Protein AF-A0A6I5X4B5-F1 (afdb_monomer)

Structure (mmCIF, N/CA/C/O backbone):
data_AF-A0A6I5X4B5-F1
#
_entry.id   AF-A0A6I5X4B5-F1
#
loop_
_atom_site.group_PDB
_atom_site.id
_atom_site.type_symbol
_atom_site.label_atom_id
_atom_site.label_alt_id
_atom_site.label_comp_id
_atom_site.label_asym_id
_atom_site.label_entity_id
_atom_site.label_seq_id
_atom_site.pdbx_PDB_ins_code
_atom_site.Cartn_x
_atom_site.Cartn_y
_atom_site.Cartn_z
_atom_site.occupancy
_atom_site.B_iso_or_equiv
_atom_site.auth_seq_id
_atom_site.auth_comp_id
_atom_site.auth_asym_id
_atom_site.auth_atom_id
_atom_site.pdbx_PDB_model_num
ATOM 1 N N . MET A 1 1 ? 14.416 -1.862 -34.587 1.00 41.50 1 MET A N 1
ATOM 2 C CA . MET A 1 1 ? 13.813 -1.229 -33.392 1.00 41.50 1 MET A CA 1
ATOM 3 C C . MET A 1 1 ? 13.678 -2.253 -32.259 1.00 41.50 1 MET A C 1
ATOM 5 O O . MET A 1 1 ? 12.590 -2.757 -32.017 1.00 41.50 1 MET A O 1
ATOM 9 N N . ARG A 1 2 ? 14.788 -2.630 -31.609 1.00 45.62 2 ARG A N 1
ATOM 10 C CA . ARG A 1 2 ? 14.812 -3.549 -30.447 1.00 45.62 2 ARG A CA 1
ATOM 11 C C . ARG A 1 2 ? 15.812 -3.084 -29.377 1.00 45.62 2 ARG A C 1
ATOM 13 O O . ARG A 1 2 ? 16.414 -3.888 -28.686 1.00 45.62 2 ARG A O 1
ATOM 20 N N . GLU A 1 3 ? 15.954 -1.776 -29.225 1.00 44.91 3 GLU A N 1
ATOM 21 C CA . GLU A 1 3 ? 16.582 -1.167 -28.053 1.00 44.91 3 GLU A CA 1
ATOM 22 C C . GLU A 1 3 ? 15.458 -0.668 -27.151 1.00 44.91 3 GLU A C 1
ATOM 24 O O . GLU A 1 3 ? 15.124 0.510 -27.118 1.00 44.91 3 GLU A O 1
ATOM 29 N N . LEU A 1 4 ? 14.829 -1.586 -26.414 1.00 52.38 4 LEU A N 1
ATOM 30 C CA . LEU A 1 4 ? 14.247 -1.215 -25.125 1.00 52.38 4 LEU A CA 1
ATOM 31 C C . LEU A 1 4 ? 15.406 -1.179 -24.136 1.00 52.38 4 LEU A C 1
ATOM 33 O O . LEU A 1 4 ? 15.620 -2.094 -23.346 1.00 52.38 4 LEU A O 1
ATOM 37 N N . GLU A 1 5 ? 16.208 -0.139 -24.343 1.00 45.56 5 GLU A N 1
ATOM 38 C CA . GLU A 1 5 ? 16.986 0.607 -23.374 1.00 45.56 5 GLU A CA 1
ATOM 39 C C . GLU A 1 5 ? 16.764 0.078 -21.951 1.00 45.56 5 GLU A C 1
ATOM 41 O O . GLU A 1 5 ? 15.718 0.288 -21.330 1.00 45.56 5 GLU A O 1
ATOM 46 N N . HIS A 1 6 ? 17.760 -0.644 -21.443 1.00 50.62 6 HIS A N 1
ATOM 47 C CA . HIS A 1 6 ? 17.905 -0.990 -20.036 1.00 50.62 6 HIS A CA 1
ATOM 48 C C . HIS A 1 6 ? 18.146 0.309 -19.248 1.00 50.62 6 HIS A C 1
ATOM 50 O O . HIS A 1 6 ? 19.241 0.547 -18.745 1.00 50.62 6 HIS A O 1
ATOM 56 N N . ARG A 1 7 ? 17.158 1.217 -19.222 1.00 54.94 7 ARG A N 1
ATOM 57 C CA . ARG A 1 7 ? 17.302 2.516 -18.569 1.00 54.94 7 ARG A CA 1
ATOM 58 C C . ARG A 1 7 ? 17.476 2.275 -17.075 1.00 54.94 7 ARG A C 1
ATOM 60 O O . ARG A 1 7 ? 16.557 1.712 -16.468 1.00 54.94 7 ARG A O 1
ATOM 67 N N . PRO A 1 8 ? 18.578 2.727 -16.456 1.00 52.75 8 PRO A N 1
ATOM 68 C CA . PRO A 1 8 ? 18.774 2.625 -15.008 1.00 52.75 8 PRO A CA 1
ATOM 69 C C . PRO A 1 8 ? 17.615 3.269 -14.223 1.00 52.75 8 PRO A C 1
ATOM 71 O O . PRO A 1 8 ? 17.262 2.801 -13.138 1.00 52.75 8 PRO A O 1
ATOM 74 N N . ASP A 1 9 ? 16.930 4.242 -14.831 1.00 58.91 9 ASP A N 1
ATOM 75 C CA . ASP A 1 9 ? 15.721 4.882 -14.307 1.00 58.91 9 ASP A CA 1
ATOM 76 C C . ASP A 1 9 ? 14.581 3.892 -14.030 1.00 5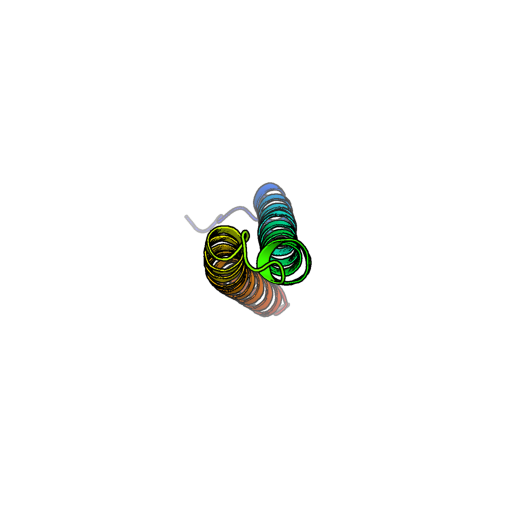8.91 9 ASP A C 1
ATOM 78 O O . ASP A 1 9 ? 13.838 4.059 -13.066 1.00 58.91 9 ASP A O 1
ATOM 82 N N . THR A 1 10 ? 14.445 2.817 -14.819 1.00 64.25 10 THR A N 1
ATOM 83 C CA . THR A 1 10 ? 13.379 1.816 -14.616 1.00 64.25 10 THR A CA 1
ATOM 84 C C . THR A 1 10 ? 13.619 0.941 -13.386 1.00 64.25 10 THR A C 1
ATOM 86 O O . THR A 1 10 ? 12.665 0.559 -12.702 1.00 64.25 10 THR A O 1
ATOM 89 N N . ALA A 1 11 ? 14.881 0.660 -13.047 1.00 67.62 11 ALA A N 1
ATOM 90 C CA . ALA A 1 11 ? 15.229 -0.071 -11.831 1.00 67.62 11 ALA A CA 1
ATOM 91 C C . ALA A 1 11 ? 15.018 0.796 -10.579 1.00 67.62 11 ALA A C 1
ATOM 93 O O . ALA A 1 11 ? 14.441 0.316 -9.598 1.00 67.62 11 ALA A O 1
ATOM 94 N N . ALA A 1 12 ? 15.422 2.069 -10.634 1.00 73.81 12 ALA A N 1
ATOM 95 C CA . ALA A 1 12 ? 15.189 3.038 -9.566 1.00 73.81 12 ALA A CA 1
ATOM 96 C C . ALA A 1 12 ? 13.688 3.306 -9.354 1.00 73.81 12 ALA A C 1
ATOM 98 O O . ALA A 1 12 ? 13.214 3.251 -8.219 1.00 73.81 12 ALA A O 1
ATOM 99 N N . ALA A 1 13 ? 12.919 3.490 -10.433 1.00 72.56 13 ALA A N 1
ATOM 100 C CA . ALA A 1 13 ? 11.468 3.669 -10.379 1.00 72.56 13 ALA A CA 1
ATOM 101 C C . ALA A 1 13 ? 10.752 2.437 -9.805 1.00 72.56 13 ALA A C 1
ATOM 103 O O . ALA A 1 13 ? 9.846 2.575 -8.985 1.00 72.56 13 ALA A O 1
ATOM 104 N N . GLY A 1 14 ? 11.187 1.226 -10.171 1.00 72.50 14 GLY A N 1
ATOM 105 C CA . GLY A 1 14 ? 10.656 -0.010 -9.595 1.00 72.50 14 GLY A CA 1
ATOM 106 C C . GLY A 1 14 ? 10.929 -0.133 -8.093 1.00 72.50 14 GLY A C 1
ATOM 107 O O . GLY A 1 14 ? 10.048 -0.545 -7.339 1.00 72.50 14 GLY A O 1
ATOM 108 N N . ASN A 1 15 ? 12.124 0.261 -7.641 1.00 79.06 15 ASN A N 1
ATOM 109 C CA . ASN A 1 15 ? 12.470 0.270 -6.219 1.00 79.06 15 ASN A CA 1
ATOM 110 C C . ASN A 1 15 ? 11.684 1.336 -5.440 1.00 79.06 15 ASN A C 1
ATOM 112 O O . ASN A 1 15 ? 11.142 1.045 -4.376 1.00 79.06 15 ASN A O 1
ATOM 116 N N . ALA A 1 16 ? 11.564 2.547 -5.988 1.00 79.50 16 ALA A N 1
ATOM 117 C CA . ALA A 1 16 ? 10.762 3.615 -5.398 1.00 79.50 16 ALA A CA 1
ATOM 118 C C . ALA A 1 16 ? 9.285 3.209 -5.278 1.00 79.50 16 ALA A C 1
ATOM 120 O O . ALA A 1 16 ? 8.670 3.423 -4.235 1.00 79.50 16 ALA A O 1
ATOM 121 N N . LEU A 1 17 ? 8.733 2.551 -6.302 1.00 78.25 17 LEU A N 1
ATOM 122 C CA . LEU A 1 17 ? 7.358 2.057 -6.283 1.00 78.25 17 LEU A CA 1
ATOM 123 C C . LEU A 1 17 ? 7.137 1.013 -5.177 1.00 78.25 17 LEU A C 1
ATOM 125 O O . LEU A 1 17 ? 6.117 1.072 -4.491 1.00 78.25 17 LEU A O 1
ATOM 129 N N . LEU A 1 18 ? 8.086 0.093 -4.964 1.00 79.12 18 LEU A N 1
ATOM 130 C CA . LEU A 1 18 ? 8.030 -0.892 -3.874 1.00 79.12 18 LEU A CA 1
ATOM 131 C C . LEU A 1 18 ? 8.076 -0.226 -2.496 1.00 79.12 18 LEU A C 1
ATOM 133 O O . LEU A 1 18 ? 7.281 -0.577 -1.627 1.00 79.12 18 LEU A O 1
ATOM 137 N N . TRP A 1 19 ? 8.964 0.751 -2.302 1.00 80.06 19 TRP A N 1
ATOM 138 C CA . TRP A 1 19 ? 9.067 1.478 -1.036 1.00 80.06 19 TRP A CA 1
ATOM 139 C C . TRP A 1 19 ? 7.826 2.322 -0.747 1.00 80.06 19 TRP A C 1
ATOM 141 O O . TRP A 1 19 ? 7.328 2.299 0.378 1.00 80.06 19 TRP A O 1
ATOM 151 N N . LEU A 1 20 ? 7.279 3.012 -1.752 1.00 79.56 20 LEU A N 1
ATOM 152 C CA . LEU A 1 20 ? 6.056 3.807 -1.609 1.00 79.56 20 LEU A CA 1
ATOM 153 C C . LEU A 1 20 ? 4.843 2.923 -1.299 1.00 79.56 20 LEU A C 1
ATOM 155 O O . LEU A 1 20 ? 4.109 3.201 -0.353 1.00 79.56 20 LEU A O 1
ATOM 159 N N . THR A 1 21 ? 4.652 1.832 -2.047 1.00 80.69 21 THR A N 1
ATOM 160 C CA . THR A 1 21 ? 3.532 0.901 -1.811 1.00 80.69 21 THR A CA 1
ATOM 161 C C . THR A 1 21 ? 3.673 0.146 -0.489 1.00 80.69 21 THR A C 1
ATOM 163 O O . THR A 1 21 ? 2.683 -0.009 0.225 1.00 80.69 21 THR A O 1
ATOM 166 N N . GLY A 1 22 ? 4.892 -0.244 -0.107 1.00 78.94 22 GLY A N 1
ATOM 167 C CA . GLY A 1 22 ? 5.182 -0.836 1.201 1.00 78.94 22 GLY A CA 1
ATOM 168 C C . GLY A 1 22 ? 4.921 0.129 2.361 1.00 78.94 22 GLY A C 1
ATOM 169 O O . GLY A 1 22 ? 4.298 -0.252 3.351 1.00 78.94 22 GLY A O 1
ATOM 170 N N . SER A 1 23 ? 5.316 1.397 2.219 1.00 82.31 23 SER A N 1
ATOM 171 C CA . SER A 1 23 ? 5.045 2.441 3.220 1.00 82.31 23 SER A CA 1
ATOM 172 C C . SER A 1 23 ? 3.547 2.702 3.365 1.00 82.31 23 SER A C 1
ATOM 174 O O . SER A 1 23 ? 3.044 2.812 4.481 1.00 82.31 23 SER A O 1
ATOM 176 N N . LEU A 1 24 ? 2.813 2.730 2.248 1.00 81.00 24 LEU A N 1
ATOM 177 C CA . LEU A 1 24 ? 1.360 2.897 2.242 1.00 81.00 24 LEU A CA 1
ATOM 178 C C . LEU A 1 24 ? 0.646 1.727 2.937 1.00 81.00 24 LEU A C 1
ATOM 180 O O . LEU A 1 24 ? -0.277 1.946 3.722 1.00 81.00 24 LEU A O 1
ATOM 184 N N . LEU A 1 25 ? 1.107 0.495 2.697 1.00 79.31 25 LEU A N 1
ATOM 185 C CA . LEU A 1 25 ? 0.617 -0.704 3.378 1.00 79.31 25 LEU A CA 1
ATOM 186 C C . LEU A 1 25 ? 0.851 -0.621 4.895 1.00 79.31 25 LEU A C 1
ATOM 188 O O . LEU A 1 25 ? -0.076 -0.842 5.675 1.00 79.31 25 LEU A O 1
ATOM 192 N N . ALA A 1 26 ? 2.077 -0.287 5.310 1.00 81.62 26 ALA A N 1
ATOM 193 C CA . ALA A 1 26 ? 2.445 -0.164 6.719 1.00 81.62 26 ALA A CA 1
ATOM 194 C C . ALA A 1 26 ? 1.633 0.935 7.422 1.00 81.62 26 ALA A C 1
ATOM 196 O O . ALA A 1 26 ? 1.151 0.738 8.538 1.00 81.62 26 ALA A O 1
ATOM 197 N N . PHE A 1 27 ? 1.411 2.062 6.742 1.00 80.88 27 PHE A N 1
ATOM 198 C CA . PHE A 1 27 ? 0.573 3.146 7.241 1.00 80.88 27 PHE A CA 1
ATOM 199 C C . PHE A 1 27 ? -0.897 2.724 7.386 1.00 80.88 27 PHE A C 1
ATOM 201 O O . PHE A 1 27 ? -1.519 2.992 8.415 1.00 80.88 27 PHE A O 1
ATOM 208 N N . GLY A 1 28 ? -1.444 1.994 6.410 1.00 77.94 28 GLY A N 1
ATOM 209 C CA . GLY A 1 28 ? -2.781 1.408 6.516 1.00 77.94 28 GLY A CA 1
ATOM 210 C C . GLY A 1 28 ? -2.908 0.458 7.712 1.00 77.94 28 GLY A C 1
ATOM 211 O O . GLY A 1 28 ? -3.863 0.559 8.482 1.00 77.94 28 GLY A O 1
ATOM 212 N N . ALA A 1 29 ? -1.917 -0.415 7.923 1.00 82.12 29 ALA A N 1
ATOM 213 C CA . ALA A 1 29 ? -1.891 -1.337 9.058 1.00 82.12 29 ALA A CA 1
ATOM 214 C C . ALA A 1 29 ? -1.832 -0.593 10.402 1.00 82.12 29 ALA A C 1
ATOM 216 O O . ALA A 1 29 ? -2.546 -0.954 11.339 1.00 82.12 29 ALA A O 1
ATOM 217 N N . PHE A 1 30 ? -1.045 0.484 10.479 1.00 83.00 30 PHE A N 1
ATOM 218 C CA . PHE A 1 30 ? -0.992 1.359 11.648 1.00 83.00 30 PHE A CA 1
ATOM 219 C C . PHE A 1 30 ? -2.356 1.995 11.954 1.00 83.00 30 PHE A C 1
ATOM 221 O O . PHE A 1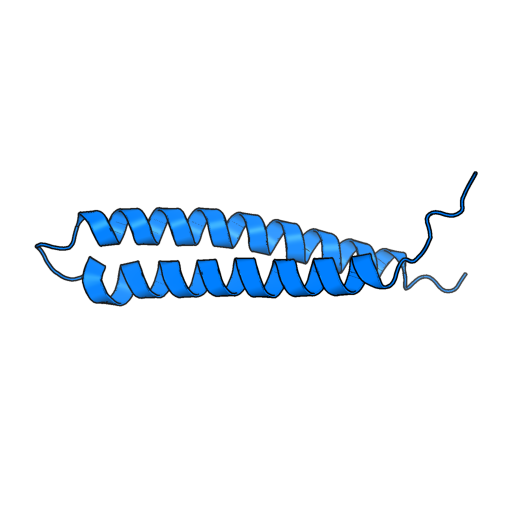 30 ? -2.798 1.965 13.104 1.00 83.00 30 PHE A O 1
ATOM 228 N N . LEU A 1 31 ? -3.060 2.507 10.937 1.00 77.75 31 LEU A N 1
ATOM 229 C CA . LEU A 1 31 ? -4.398 3.088 11.106 1.00 77.75 31 LEU A CA 1
ATOM 230 C C . LEU A 1 31 ? -5.429 2.065 11.605 1.00 77.75 31 LEU A C 1
ATOM 232 O O . LEU A 1 31 ? -6.263 2.391 12.451 1.00 77.75 31 LEU A O 1
ATOM 236 N N . VAL A 1 32 ? -5.357 0.815 11.143 1.00 74.88 32 VAL A N 1
ATOM 237 C CA . VAL A 1 32 ? -6.217 -0.259 11.667 1.00 74.88 32 VAL A CA 1
ATOM 238 C C . VAL A 1 32 ? -5.868 -0.585 13.124 1.00 74.88 32 VAL A C 1
ATOM 240 O O . VAL A 1 32 ? -6.766 -0.739 13.953 1.00 74.88 32 VAL A O 1
ATOM 243 N N . ALA A 1 33 ? -4.576 -0.689 13.444 1.00 77.50 33 ALA A N 1
ATOM 244 C CA . ALA A 1 33 ? -4.107 -1.165 14.743 1.00 77.50 33 ALA A CA 1
ATOM 245 C C . ALA A 1 33 ? -4.273 -0.143 15.878 1.00 77.50 33 ALA A C 1
ATOM 247 O O . ALA A 1 33 ? -4.577 -0.543 17.003 1.00 77.50 33 ALA A O 1
ATOM 248 N N . VAL A 1 34 ? -4.071 1.150 15.600 1.00 76.19 34 VAL A N 1
ATOM 249 C CA . VAL A 1 34 ? -4.000 2.194 16.634 1.00 76.19 34 VAL A CA 1
ATOM 250 C C . VAL A 1 34 ? -5.324 2.966 16.753 1.00 76.19 34 VAL A C 1
ATOM 252 O O . VAL A 1 34 ? -6.058 2.718 17.714 1.00 76.19 34 VAL A O 1
ATOM 255 N N . PRO A 1 35 ? -5.710 3.852 15.812 1.00 67.12 35 PRO A N 1
ATOM 256 C CA . PRO A 1 35 ? -6.968 4.588 15.921 1.00 67.12 35 PRO A CA 1
ATOM 257 C C . PRO A 1 35 ? -8.201 3.715 15.646 1.00 67.12 35 PRO A C 1
ATOM 259 O O . PRO A 1 35 ? -9.251 3.952 16.241 1.00 67.12 35 PRO A O 1
ATOM 262 N N . GLY A 1 36 ? -8.090 2.674 14.812 1.00 61.91 36 GLY A N 1
ATOM 263 C CA . GLY A 1 36 ? -9.204 1.777 14.489 1.00 61.91 36 GLY A CA 1
ATOM 264 C C . GLY A 1 36 ? -9.755 0.978 15.678 1.00 61.91 36 GLY A C 1
ATOM 265 O O . GLY A 1 36 ? -10.921 0.592 15.662 1.00 61.91 36 GLY A O 1
ATOM 266 N N . ARG A 1 37 ? -8.967 0.762 16.740 1.00 64.75 37 ARG A N 1
ATOM 267 C CA . ARG A 1 37 ? -9.422 0.047 17.950 1.00 64.75 37 ARG A CA 1
ATOM 268 C C . ARG A 1 37 ? -10.239 0.911 18.913 1.00 64.75 37 ARG A C 1
ATOM 270 O O . ARG A 1 37 ? -10.822 0.370 19.850 1.00 64.75 37 ARG A O 1
ATOM 277 N N . GLN A 1 38 ? -10.293 2.227 18.705 1.00 73.56 38 GLN A N 1
ATOM 278 C CA . GLN A 1 38 ? -11.120 3.119 19.516 1.00 73.56 38 GLN A CA 1
ATOM 279 C C . GLN A 1 38 ? -12.562 3.128 18.990 1.00 73.56 38 GLN A C 1
ATOM 281 O O . GLN A 1 38 ? -12.792 3.212 17.785 1.00 73.56 38 GLN A O 1
ATOM 286 N N . THR A 1 39 ? -13.554 3.101 19.881 1.00 65.25 39 THR A N 1
ATOM 287 C CA . THR A 1 39 ? -14.991 3.116 19.534 1.00 65.25 39 THR A CA 1
ATOM 288 C C . THR A 1 39 ? -15.406 4.355 18.731 1.00 65.25 39 THR A C 1
ATOM 290 O O . THR A 1 39 ? -16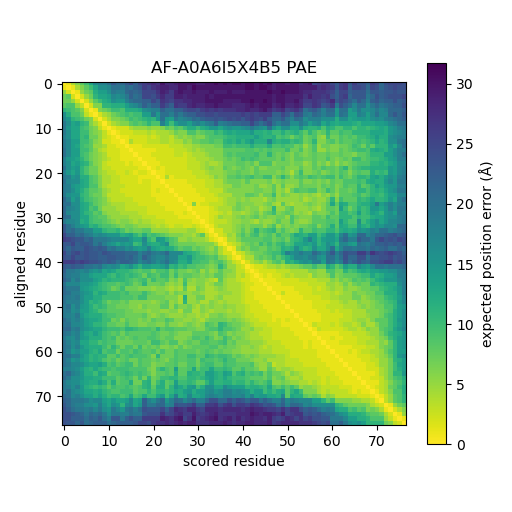.285 4.260 17.877 1.00 65.25 39 THR A O 1
ATOM 293 N N . ALA A 1 40 ? -14.729 5.491 18.931 1.00 68.06 40 ALA A N 1
ATOM 294 C CA . ALA A 1 40 ? -14.894 6.711 18.133 1.00 68.06 40 ALA A CA 1
ATOM 295 C C . ALA A 1 40 ? -14.126 6.688 16.789 1.00 68.06 40 ALA A C 1
ATOM 297 O O . ALA A 1 40 ? -14.381 7.503 15.908 1.00 68.06 40 ALA A O 1
ATOM 298 N N . GLY A 1 41 ? -13.195 5.746 16.606 1.00 63.84 41 GLY A N 1
ATOM 299 C CA . GLY A 1 41 ? -12.270 5.660 15.471 1.00 63.84 41 GLY A CA 1
ATOM 300 C C . GLY A 1 41 ? -12.706 4.715 14.350 1.00 63.84 41 GLY A C 1
ATOM 301 O O . GLY A 1 41 ? -11.902 4.356 13.492 1.00 63.84 41 GLY A O 1
ATOM 302 N N . ARG A 1 42 ? -13.979 4.307 14.317 1.00 73.12 42 ARG A N 1
ATOM 303 C CA . ARG A 1 42 ? -14.507 3.314 13.364 1.00 73.12 42 ARG A CA 1
ATOM 304 C C . ARG A 1 42 ? -14.299 3.716 11.893 1.00 73.12 42 ARG A C 1
ATOM 306 O O . ARG A 1 42 ? -14.056 2.853 11.056 1.00 73.12 42 ARG A O 1
ATOM 313 N N . THR A 1 43 ? -14.308 5.015 11.587 1.00 80.44 43 THR A N 1
ATOM 314 C CA . THR A 1 43 ? -13.949 5.557 10.262 1.00 80.44 43 THR A CA 1
ATOM 315 C C . THR A 1 43 ? -12.482 5.296 9.913 1.00 80.44 43 THR A C 1
ATOM 317 O O . THR A 1 43 ? -12.184 4.861 8.805 1.00 80.44 43 THR A O 1
ATOM 320 N N . TRP A 1 44 ? -11.562 5.482 10.864 1.00 78.75 44 TRP A N 1
ATOM 321 C CA . TRP A 1 44 ? -10.129 5.224 10.675 1.00 78.75 44 TRP A CA 1
ATOM 322 C C . TRP A 1 44 ? -9.819 3.744 10.456 1.00 78.75 44 TRP A C 1
ATOM 324 O O . TRP A 1 44 ? -8.897 3.420 9.711 1.00 78.75 44 TRP A O 1
ATOM 334 N N . LEU A 1 45 ? -10.627 2.853 11.036 1.00 79.00 45 LEU A N 1
ATOM 335 C CA . LEU A 1 45 ? -10.556 1.413 10.792 1.00 79.00 45 LEU A CA 1
ATOM 336 C C . LEU A 1 45 ? -10.822 1.103 9.307 1.00 79.00 45 LEU A C 1
ATOM 338 O O . LEU A 1 45 ? -10.018 0.434 8.662 1.00 79.00 45 LEU A O 1
ATOM 342 N N . TRP A 1 46 ? -11.898 1.655 8.734 1.00 81.25 46 TRP A N 1
ATOM 343 C CA . TRP A 1 46 ? -12.218 1.487 7.310 1.00 81.25 46 TRP A CA 1
ATOM 344 C C . TRP A 1 46 ? -11.181 2.131 6.389 1.00 81.25 46 TRP A C 1
ATOM 346 O O . TRP A 1 46 ? -10.766 1.505 5.414 1.00 81.25 46 TRP A O 1
ATOM 356 N N . VAL A 1 47 ? -10.717 3.341 6.715 1.00 81.75 47 VAL A N 1
ATOM 357 C CA . VAL A 1 47 ? -9.648 4.024 5.965 1.00 81.75 47 VAL A CA 1
ATOM 358 C C . VAL A 1 47 ? -8.370 3.181 5.964 1.00 81.75 47 VAL A C 1
ATOM 360 O O . VAL A 1 47 ? -7.772 2.969 4.909 1.00 81.75 47 VAL A O 1
ATOM 363 N N . GLY A 1 48 ? -7.989 2.635 7.120 1.00 81.69 48 GLY A N 1
ATOM 364 C CA . GLY A 1 48 ? -6.851 1.733 7.249 1.00 81.69 48 GLY A CA 1
ATOM 365 C C . GLY A 1 48 ? -7.013 0.457 6.419 1.00 81.69 48 GLY A C 1
ATOM 366 O O . GLY A 1 48 ? -6.095 0.098 5.685 1.00 81.69 48 GLY A O 1
ATOM 367 N N . ILE A 1 49 ? -8.186 -0.188 6.454 1.00 82.56 49 ILE A N 1
ATOM 368 C CA . ILE A 1 49 ? -8.471 -1.387 5.642 1.00 82.56 49 ILE A CA 1
ATOM 369 C C . ILE A 1 49 ? -8.315 -1.084 4.149 1.00 82.56 49 ILE A C 1
ATOM 371 O O . ILE A 1 49 ? -7.637 -1.830 3.444 1.00 82.56 49 ILE A O 1
ATOM 375 N N . VAL A 1 50 ? -8.901 0.013 3.660 1.00 85.88 50 VAL A N 1
ATOM 376 C CA . VAL A 1 50 ? -8.809 0.398 2.243 1.00 85.88 50 VAL A CA 1
ATOM 377 C C . VAL A 1 50 ? -7.354 0.651 1.841 1.00 85.88 50 VAL A C 1
ATOM 379 O O . VAL A 1 50 ? -6.918 0.167 0.796 1.00 85.88 50 VAL A O 1
ATOM 382 N N . LEU A 1 51 ? -6.579 1.335 2.686 1.00 80.44 51 LEU A N 1
ATOM 383 C CA . LEU A 1 51 ? -5.150 1.571 2.458 1.00 80.44 51 LEU A CA 1
ATOM 384 C C . LEU A 1 51 ? -4.337 0.273 2.430 1.00 80.44 51 LEU A C 1
ATOM 386 O O . LEU A 1 51 ? -3.475 0.122 1.567 1.00 80.44 51 LEU A O 1
ATOM 390 N N . VAL A 1 52 ? -4.628 -0.681 3.318 1.00 83.50 52 VAL A N 1
ATOM 391 C CA . VAL A 1 52 ? -3.976 -2.000 3.316 1.00 83.50 52 VAL A CA 1
ATOM 392 C C . VAL A 1 52 ? -4.311 -2.771 2.042 1.00 83.50 52 VAL A C 1
ATOM 394 O O . VAL A 1 52 ? -3.415 -3.337 1.420 1.00 83.50 52 VAL A O 1
ATOM 397 N N . VAL A 1 53 ? -5.576 -2.783 1.614 1.00 85.12 53 VAL A N 1
ATOM 398 C CA . VAL A 1 53 ? -5.984 -3.493 0.393 1.00 85.12 53 VAL A CA 1
ATOM 399 C C . VAL A 1 53 ? -5.328 -2.868 -0.839 1.00 85.12 53 VAL A C 1
ATOM 401 O O . VAL A 1 53 ? -4.702 -3.580 -1.623 1.00 85.12 53 VAL A O 1
ATOM 404 N N . LEU A 1 54 ? -5.404 -1.544 -0.997 1.00 83.62 54 LEU A N 1
ATOM 405 C CA . LEU A 1 54 ? -4.807 -0.845 -2.140 1.00 83.62 54 LEU A CA 1
ATOM 406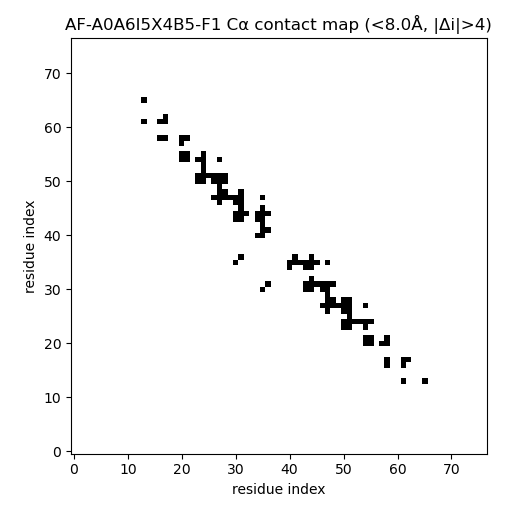 C C . LEU A 1 54 ? -3.278 -0.954 -2.142 1.00 83.62 54 LEU A C 1
ATOM 408 O O . LEU A 1 54 ? -2.691 -1.320 -3.162 1.00 83.62 54 LEU A O 1
ATOM 412 N N . GLY A 1 55 ? -2.639 -0.691 -0.999 1.00 78.62 55 GLY A N 1
ATOM 413 C CA . GLY A 1 55 ? -1.194 -0.825 -0.831 1.00 78.62 55 GLY A CA 1
ATOM 414 C C . GLY A 1 55 ? -0.721 -2.253 -1.091 1.00 78.62 55 GLY A C 1
ATOM 415 O O . GLY A 1 55 ? 0.267 -2.451 -1.792 1.00 78.62 55 GLY A O 1
ATOM 416 N N . GLY A 1 56 ? -1.468 -3.253 -0.618 1.00 78.62 56 GLY A N 1
ATOM 417 C CA . GLY A 1 56 ? -1.154 -4.670 -0.796 1.00 78.62 56 GLY A CA 1
ATOM 418 C C . GLY A 1 56 ? -1.277 -5.135 -2.239 1.00 78.62 56 GLY A C 1
ATOM 419 O O . GLY A 1 56 ? -0.366 -5.790 -2.746 1.00 78.62 56 GLY A O 1
ATOM 420 N N . VAL A 1 57 ? -2.355 -4.759 -2.932 1.00 84.19 57 VAL A N 1
ATOM 421 C CA . VAL A 1 57 ? -2.537 -5.084 -4.355 1.00 84.19 57 VAL A CA 1
ATOM 422 C C . VAL A 1 57 ? -1.452 -4.417 -5.202 1.00 84.19 57 VAL A C 1
ATOM 424 O O . VAL A 1 57 ? -0.837 -5.079 -6.042 1.00 84.1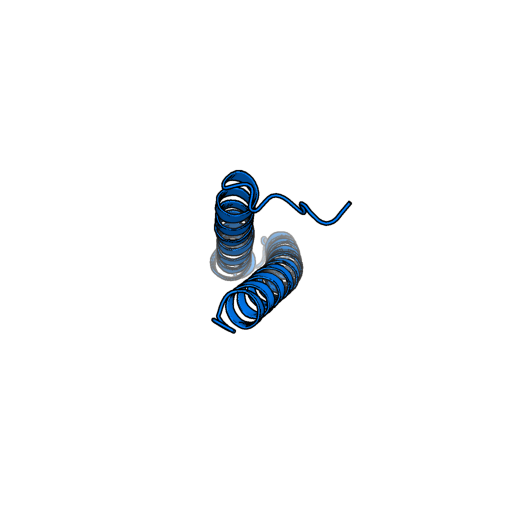9 57 VAL A O 1
ATOM 427 N N . ALA A 1 58 ? -1.168 -3.137 -4.955 1.00 78.00 58 ALA A N 1
ATOM 428 C CA . ALA A 1 58 ? -0.134 -2.404 -5.678 1.00 78.00 58 ALA A CA 1
ATOM 429 C C . ALA A 1 58 ? 1.268 -2.982 -5.412 1.00 78.00 58 ALA A C 1
ATOM 431 O O . ALA A 1 58 ? 2.028 -3.208 -6.357 1.00 78.00 58 ALA A O 1
ATOM 432 N N . PHE A 1 59 ? 1.584 -3.307 -4.156 1.00 76.75 59 PHE A N 1
ATOM 433 C CA . PHE A 1 59 ? 2.846 -3.942 -3.779 1.00 76.75 59 PHE A CA 1
ATOM 434 C C . PHE A 1 59 ? 2.992 -5.326 -4.418 1.00 76.75 59 PHE A C 1
ATOM 436 O O . PHE A 1 59 ? 4.032 -5.630 -4.999 1.00 76.75 59 PHE A O 1
ATOM 443 N N . ALA A 1 60 ? 1.947 -6.157 -4.388 1.00 77.50 60 ALA A N 1
ATOM 444 C CA . ALA A 1 60 ? 1.964 -7.480 -5.005 1.00 77.50 60 ALA A CA 1
ATOM 445 C C . ALA A 1 60 ? 2.155 -7.399 -6.527 1.00 77.50 60 ALA A C 1
ATOM 447 O O . ALA A 1 60 ? 2.920 -8.181 -7.098 1.00 77.50 60 ALA A O 1
ATOM 448 N N . ALA A 1 61 ? 1.508 -6.438 -7.192 1.00 79.69 61 ALA A N 1
ATOM 449 C CA . ALA A 1 61 ? 1.692 -6.196 -8.619 1.00 79.69 61 ALA A CA 1
ATOM 450 C C . ALA A 1 61 ? 3.124 -5.729 -8.937 1.00 79.69 61 ALA A C 1
ATOM 452 O O . ALA A 1 61 ? 3.756 -6.280 -9.845 1.00 79.69 61 ALA A O 1
ATOM 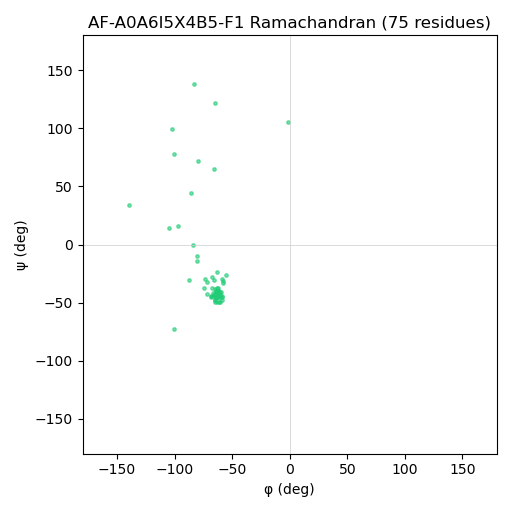453 N N . ALA A 1 62 ? 3.664 -4.784 -8.159 1.00 76.00 62 ALA A N 1
ATOM 454 C CA . ALA A 1 62 ? 5.032 -4.284 -8.304 1.00 76.00 62 ALA A CA 1
ATOM 455 C C . ALA A 1 62 ? 6.076 -5.384 -8.050 1.00 76.00 62 ALA A C 1
ATOM 457 O O . ALA A 1 62 ? 6.990 -5.579 -8.855 1.00 76.00 62 ALA A O 1
ATOM 458 N N . LEU A 1 63 ? 5.900 -6.178 -6.992 1.00 78.50 63 LEU A N 1
ATOM 459 C CA . LEU A 1 63 ? 6.758 -7.314 -6.664 1.00 78.50 63 LEU A CA 1
ATOM 460 C C . LEU A 1 63 ? 6.699 -8.385 -7.757 1.00 78.50 63 LEU A C 1
ATOM 462 O O . LEU A 1 63 ? 7.732 -8.900 -8.186 1.00 78.50 63 LEU A O 1
ATOM 466 N N . ARG A 1 64 ? 5.505 -8.688 -8.276 1.00 81.38 64 ARG A N 1
ATOM 467 C CA . ARG A 1 64 ? 5.329 -9.641 -9.380 1.00 81.38 64 ARG A CA 1
ATOM 468 C C . ARG A 1 64 ? 6.002 -9.156 -10.663 1.00 81.38 64 ARG A C 1
ATOM 470 O O . ARG A 1 64 ? 6.614 -9.965 -11.365 1.00 81.38 64 ARG A O 1
ATOM 477 N N . ALA A 1 65 ? 5.911 -7.864 -10.971 1.00 77.38 65 ALA A N 1
ATOM 478 C CA . ALA A 1 65 ? 6.612 -7.260 -12.100 1.00 77.38 65 ALA A CA 1
ATOM 479 C C . ALA A 1 65 ? 8.135 -7.341 -11.915 1.00 77.38 65 ALA A C 1
ATOM 481 O O . ALA A 1 65 ? 8.839 -7.776 -12.829 1.00 77.38 65 ALA A O 1
ATOM 482 N N . ARG A 1 66 ? 8.636 -7.038 -10.711 1.00 73.19 66 ARG A N 1
ATOM 483 C CA . ARG A 1 66 ? 10.060 -7.138 -10.369 1.00 73.19 66 ARG A CA 1
ATOM 484 C C . ARG A 1 66 ? 10.585 -8.570 -10.479 1.00 73.19 66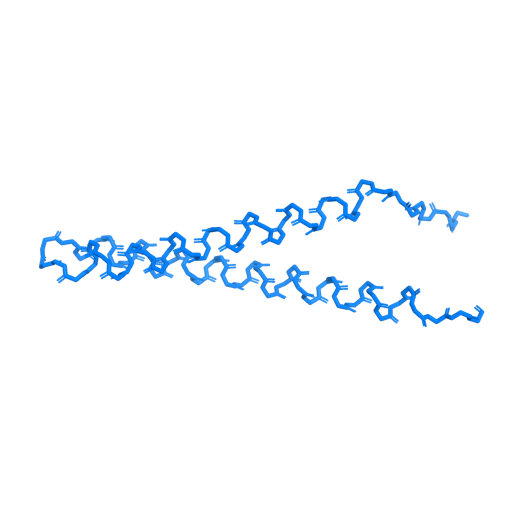 ARG A C 1
ATOM 486 O O . ARG A 1 66 ? 11.628 -8.783 -11.090 1.00 73.19 66 ARG A O 1
ATOM 493 N N . LEU A 1 67 ? 9.850 -9.558 -9.972 1.00 80.00 67 LEU A N 1
ATOM 494 C CA . LEU A 1 67 ? 10.215 -10.975 -10.091 1.00 80.00 67 LEU A CA 1
ATOM 495 C C . LEU A 1 67 ? 10.228 -11.447 -11.549 1.00 80.00 67 LEU A C 1
ATOM 497 O O . LEU A 1 67 ? 11.127 -12.184 -11.945 1.00 80.00 67 LEU A O 1
ATOM 501 N N . ARG A 1 68 ? 9.266 -11.011 -12.374 1.00 80.00 68 ARG A N 1
ATOM 502 C CA . ARG A 1 68 ? 9.278 -11.298 -13.820 1.00 80.00 68 ARG A CA 1
ATOM 503 C C . ARG A 1 68 ? 10.459 -10.647 -14.534 1.00 80.00 68 ARG A C 1
ATOM 505 O O . ARG A 1 68 ? 11.014 -11.271 -15.431 1.00 80.00 68 ARG A O 1
ATOM 512 N N . TYR A 1 69 ? 10.828 -9.425 -14.153 1.00 68.06 69 TYR A N 1
ATOM 513 C CA . TYR A 1 69 ? 11.996 -8.736 -14.696 1.00 68.06 69 TYR A CA 1
ATOM 514 C C . TYR A 1 69 ? 13.288 -9.489 -14.364 1.00 68.06 69 TYR A C 1
ATOM 516 O O . TYR A 1 69 ? 14.049 -9.812 -15.268 1.00 68.06 69 TYR A O 1
ATOM 524 N N . LEU A 1 70 ? 13.484 -9.869 -13.097 1.00 71.25 70 LEU A N 1
ATOM 525 C CA . LEU A 1 70 ? 14.656 -10.643 -12.673 1.00 71.25 70 LEU A CA 1
ATOM 526 C C . LEU A 1 70 ? 14.717 -12.026 -13.336 1.00 71.25 70 LEU A C 1
ATOM 528 O O . LEU A 1 70 ? 15.788 -12.460 -13.737 1.00 71.25 70 LEU A O 1
ATOM 532 N N . ARG A 1 71 ? 13.571 -12.696 -13.526 1.00 75.94 71 ARG A N 1
ATOM 533 C CA . ARG A 1 71 ? 13.511 -13.969 -14.267 1.00 75.94 71 ARG A CA 1
ATOM 534 C C . ARG A 1 71 ? 13.814 -13.828 -15.761 1.00 75.94 71 ARG A C 1
ATOM 536 O O . ARG A 1 71 ? 14.260 -14.795 -16.357 1.00 75.94 71 ARG A O 1
ATOM 543 N N . ARG A 1 72 ? 13.549 -12.667 -16.374 1.00 64.12 72 ARG A N 1
ATOM 544 C CA . ARG A 1 72 ? 13.849 -12.405 -17.796 1.00 64.12 72 ARG A CA 1
ATOM 545 C C . ARG A 1 72 ? 15.261 -11.878 -18.034 1.00 64.12 72 ARG A C 1
ATOM 547 O O . ARG A 1 72 ? 15.810 -12.138 -19.091 1.00 64.12 72 ARG A O 1
ATOM 554 N N . GLY A 1 73 ? 15.833 -11.146 -17.081 1.00 54.56 73 GLY A N 1
ATOM 555 C CA . GLY A 1 73 ? 17.212 -10.649 -17.151 1.00 54.56 73 GLY A CA 1
ATOM 556 C C . GLY A 1 73 ? 18.271 -11.654 -16.685 1.00 54.56 73 GLY A C 1
ATOM 557 O O . GLY A 1 73 ? 19.446 -11.316 -16.681 1.00 54.56 73 GLY A O 1
ATOM 558 N N . GLY A 1 74 ? 17.862 -12.852 -16.255 1.00 49.47 74 GLY A N 1
ATOM 559 C CA . GLY A 1 74 ? 18.738 -13.903 -15.731 1.00 49.47 74 GLY A CA 1
ATOM 560 C C . GLY A 1 74 ? 18.984 -15.078 -16.681 1.00 49.47 74 GLY A C 1
ATOM 561 O O . GLY A 1 74 ? 19.446 -16.110 -16.207 1.00 49.47 74 GLY A O 1
ATOM 562 N N . ASP A 1 75 ? 18.658 -14.958 -17.973 1.00 46.09 75 ASP A N 1
ATOM 563 C CA . ASP A 1 75 ? 19.013 -15.954 -18.994 1.00 46.09 75 ASP A CA 1
ATOM 564 C C . ASP A 1 75 ? 20.221 -15.422 -19.795 1.00 46.09 75 ASP A C 1
ATOM 566 O O . ASP A 1 75 ? 20.048 -14.536 -20.634 1.00 46.09 75 ASP A O 1
ATOM 570 N N . PRO A 1 76 ? 21.457 -15.867 -19.493 1.00 49.94 76 PRO A N 1
ATOM 571 C CA . PRO A 1 76 ? 22.679 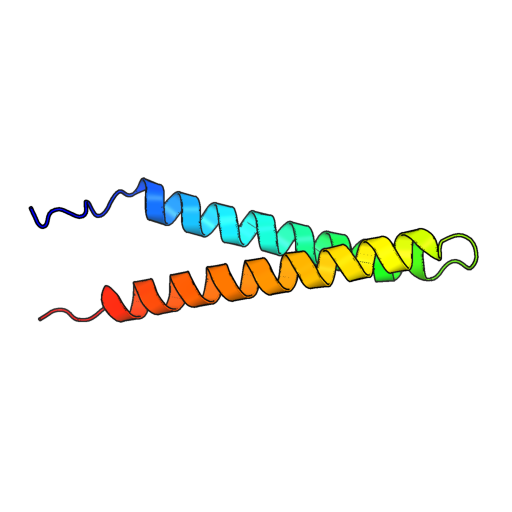-15.408 -20.148 1.00 49.94 76 PRO A CA 1
ATOM 572 C C . PRO A 1 76 ? 22.955 -16.204 -21.434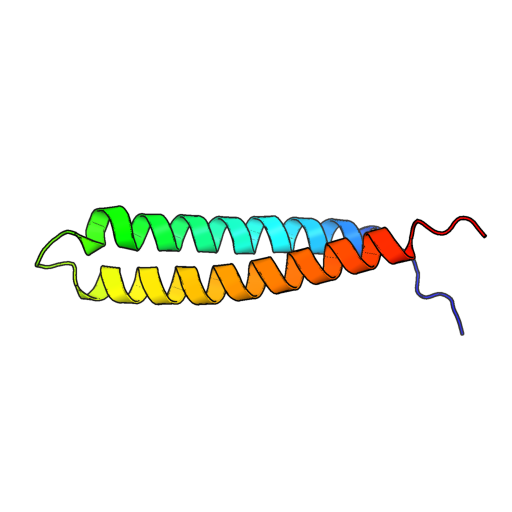 1.00 49.94 76 PRO A C 1
ATOM 574 O O . PRO A 1 76 ? 24.079 -16.661 -21.643 1.00 49.94 76 PRO A O 1
ATOM 577 N N . ARG A 1 77 ? 21.932 -16.436 -22.261 1.00 48.09 77 ARG A N 1
ATOM 578 C CA . ARG A 1 77 ? 22.121 -17.036 -23.587 1.00 48.09 77 ARG A CA 1
ATOM 579 C C . ARG A 1 77 ? 22.247 -15.970 -24.659 1.00 48.09 77 ARG A C 1
ATOM 581 O O . ARG A 1 77 ? 21.344 -15.109 -24.733 1.00 48.09 77 ARG A O 1
#

Solvent-accessible surface area (backbone atoms only — not comparable to full-atom values): 4136 Å² total; per-residue (Å²): 144,84,79,81,68,88,49,69,64,58,57,53,50,53,52,51,50,42,52,52,24,48,50,41,23,52,51,10,48,47,30,34,66,58,51,23,70,37,88,89,22,54,66,40,25,53,54,9,50,53,32,29,53,53,16,45,54,51,30,52,51,49,49,51,51,50,52,52,47,53,65,64,74,65,64,97,121

Secondary structure (DSSP, 8-state):
-------HHHHHHHHHHHHHHHHHHHHHHHHHHTGGGSTT-HHHHHHHHHHHHHHHHHHHHHHHHHHHHHHHTT---

pLDDT: mean 71.9, std 11.9, range [41.5, 85.88]

Foldseek 3Di:
DPPPDPDVVVVVVLVVQLVVLVVLLVVLVCLLPPLCPDPVSVVSNVVSVVSNVVSVVSNVVSVVVVVVVCVVVPDPD

Radius of gyration: 17.52 Å; Cα contacts (8 Å, |Δi|>4): 64; chains: 1; bounding box: 38×24×53 Å

Mean predicted aligned error: 10.93 Å

Sequence (77 aa):
MRELEHRPDTAAAGNALLWLTGSLLAFGAFLVAVPGRQTAGRTWLWVGIVLVVLGGVAFAAALRARLRYLRRGGDPR

Nearest PDB structures (foldseek):
  5fwk-assembly1_E  TM=8.019E-01  e=7.906E+00  Homo sapiens